Protein AF-A0A433PBH3-F1 (afdb_monomer_lite)

Radius of gyration: 21.82 Å; chains: 1; bounding box: 38×41×67 Å

Structure (mmCIF, N/CA/C/O backbone):
data_AF-A0A433PBH3-F1
#
_entry.id   AF-A0A433PBH3-F1
#
loop_
_atom_site.group_PDB
_atom_site.id
_atom_site.type_symbol
_atom_site.label_atom_id
_atom_site.label_alt_id
_atom_site.label_comp_id
_atom_site.label_asym_id
_atom_site.label_entity_id
_atom_site.label_seq_id
_atom_site.pdbx_PDB_ins_code
_atom_site.Cartn_x
_atom_site.Cartn_y
_atom_site.Cartn_z
_atom_site.occupancy
_atom_site.B_iso_or_equiv
_atom_site.auth_seq_id
_atom_site.auth_comp_id
_atom_site.auth_asym_id
_atom_site.auth_atom_id
_atom_site.pdbx_PDB_model_num
ATOM 1 N N . MET A 1 1 ? -16.687 -29.911 48.069 1.00 40.44 1 MET A N 1
ATOM 2 C CA . MET A 1 1 ? -15.415 -29.883 47.316 1.00 40.44 1 MET A CA 1
ATOM 3 C C . MET A 1 1 ? -15.672 -29.095 46.040 1.00 40.44 1 MET A C 1
ATOM 5 O O . MET A 1 1 ? -16.417 -29.580 45.203 1.00 40.44 1 MET A O 1
ATOM 9 N N . ALA A 1 2 ? -15.204 -27.847 45.949 1.00 44.53 2 ALA A N 1
ATOM 10 C CA . ALA A 1 2 ? -15.463 -26.983 44.795 1.00 44.53 2 ALA A CA 1
ATOM 11 C C . ALA A 1 2 ? -14.356 -27.180 43.749 1.00 44.53 2 ALA A C 1
ATOM 13 O O . ALA A 1 2 ? -13.181 -26.959 44.037 1.00 44.53 2 ALA A O 1
ATOM 14 N N . THR A 1 3 ? -14.726 -27.643 42.557 1.00 55.94 3 THR A N 1
ATOM 15 C CA . THR A 1 3 ? -13.819 -27.831 41.422 1.00 55.94 3 THR A CA 1
ATOM 16 C C . THR A 1 3 ? -13.527 -26.478 40.785 1.00 55.94 3 THR A C 1
ATOM 18 O O . THR A 1 3 ? -14.400 -25.877 40.161 1.00 55.94 3 THR A O 1
ATOM 21 N N . ASN A 1 4 ? -12.307 -25.984 40.975 1.00 58.62 4 ASN A N 1
ATOM 22 C CA . ASN A 1 4 ? -11.834 -24.743 40.380 1.00 58.62 4 ASN A CA 1
ATOM 23 C C . ASN A 1 4 ? -11.513 -25.003 38.898 1.00 58.62 4 ASN A C 1
ATOM 25 O O . ASN A 1 4 ? -10.491 -25.607 38.575 1.00 58.62 4 ASN A O 1
ATOM 29 N N . THR A 1 5 ? -12.425 -24.633 38.000 1.00 57.66 5 THR A N 1
ATOM 30 C CA . THR A 1 5 ? -12.230 -24.773 36.552 1.00 57.66 5 THR A CA 1
ATOM 31 C C . THR A 1 5 ? -11.290 -23.668 36.076 1.00 57.66 5 THR A C 1
ATOM 33 O O . THR A 1 5 ? -11.709 -22.530 35.880 1.00 57.66 5 THR A O 1
ATOM 36 N N . THR A 1 6 ? -10.007 -23.987 35.904 1.00 64.62 6 THR A N 1
ATOM 37 C CA . THR A 1 6 ? -9.019 -23.084 35.301 1.00 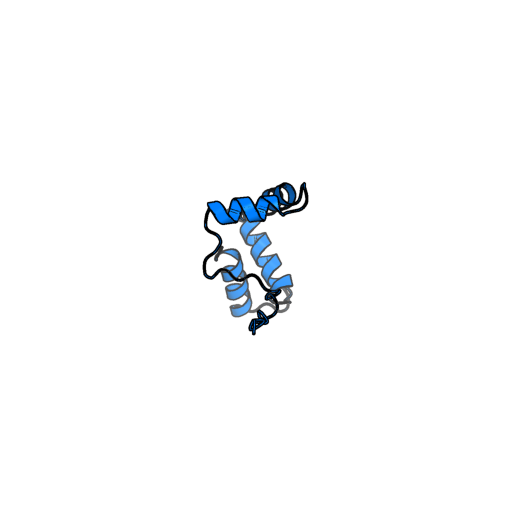64.62 6 THR A CA 1
ATOM 38 C C . THR A 1 6 ? -9.423 -22.796 33.853 1.00 64.62 6 THR A C 1
ATOM 40 O O . THR A 1 6 ? -9.265 -23.649 32.981 1.00 64.62 6 THR A O 1
ATOM 43 N N . GLN A 1 7 ? -9.988 -21.614 33.590 1.00 68.00 7 GLN A N 1
ATOM 44 C CA . GLN A 1 7 ? -10.244 -21.175 32.220 1.00 68.00 7 GLN A CA 1
ATOM 45 C C . GLN A 1 7 ? -8.904 -21.007 31.482 1.00 68.00 7 GLN A C 1
ATOM 47 O O . GLN A 1 7 ? -7.953 -20.478 32.064 1.00 68.00 7 GLN A O 1
ATOM 52 N N . PRO A 1 8 ? -8.797 -21.472 30.224 1.00 71.00 8 PRO A N 1
ATOM 53 C CA . PRO A 1 8 ? -7.598 -21.269 29.424 1.00 71.00 8 PRO A CA 1
ATOM 54 C C . PRO A 1 8 ? -7.344 -19.768 29.212 1.00 71.00 8 PRO A C 1
ATOM 56 O O . PRO A 1 8 ? -8.303 -18.997 29.139 1.00 71.00 8 PRO A O 1
ATOM 59 N N . PRO A 1 9 ? -6.070 -19.347 29.111 1.00 74.50 9 PRO A N 1
ATOM 60 C CA . PRO A 1 9 ? -5.718 -17.941 28.973 1.00 74.50 9 PRO A CA 1
ATOM 61 C C . PRO A 1 9 ? -6.381 -17.334 27.737 1.00 74.50 9 PRO A C 1
ATOM 63 O O . PRO A 1 9 ? -6.483 -17.970 26.681 1.00 74.50 9 PRO A O 1
ATOM 66 N N . GLU A 1 10 ? -6.830 -16.091 27.882 1.00 77.19 10 GLU A N 1
ATOM 67 C CA . GLU A 1 10 ? -7.463 -15.344 26.806 1.00 77.19 10 GLU A CA 1
ATOM 68 C C . GLU A 1 10 ? -6.501 -15.219 25.615 1.00 77.19 10 GLU A C 1
ATOM 70 O O . GLU A 1 10 ? -5.311 -14.932 25.761 1.00 77.19 10 GLU A O 1
ATOM 75 N N . ARG A 1 11 ? -6.999 -15.491 24.405 1.00 75.44 11 ARG A N 1
ATOM 76 C CA . ARG A 1 11 ? -6.170 -15.436 23.198 1.00 75.44 11 ARG A CA 1
ATOM 77 C C . ARG A 1 11 ? -5.888 -13.978 22.852 1.00 75.44 11 ARG A C 1
ATOM 79 O O . ARG A 1 11 ? -6.807 -13.240 22.528 1.00 75.44 11 ARG A O 1
ATOM 86 N N . HIS A 1 12 ? -4.610 -13.607 22.799 1.00 72.56 12 HIS A N 1
ATOM 87 C CA . HIS A 1 12 ? -4.178 -12.264 22.392 1.00 72.56 12 HIS A CA 1
ATOM 88 C C . HIS A 1 12 ? -4.671 -11.848 20.992 1.00 72.56 12 HIS A C 1
ATOM 90 O O . HIS A 1 12 ? -4.870 -10.666 20.730 1.00 72.56 12 HIS A O 1
ATOM 96 N N . HIS A 1 13 ? -4.867 -12.802 20.075 1.00 73.88 13 HIS A N 1
ATOM 97 C CA . HIS A 1 13 ? -5.347 -12.517 18.723 1.00 73.88 13 HIS A CA 1
ATOM 98 C C . HIS A 1 13 ? -6.878 -12.556 18.655 1.00 73.88 13 HIS A C 1
ATOM 100 O O . HIS A 1 13 ? -7.478 -13.635 18.654 1.00 73.88 13 HIS A O 1
ATOM 106 N N . LYS A 1 14 ? -7.501 -11.384 18.503 1.00 74.38 14 LYS A N 1
ATOM 107 C CA . LYS A 1 14 ? -8.912 -11.266 18.113 1.00 74.38 14 LYS A CA 1
ATOM 108 C C . LYS A 1 14 ? -9.043 -11.590 16.616 1.00 74.38 14 LYS A C 1
ATOM 110 O O . LYS A 1 14 ? -8.354 -10.991 15.795 1.00 74.38 14 LYS A O 1
ATOM 115 N N . ARG A 1 15 ? -9.897 -12.551 16.240 1.00 74.44 15 ARG A N 1
ATOM 116 C CA . ARG A 1 15 ? -10.165 -12.908 14.830 1.00 74.44 15 ARG A CA 1
ATOM 117 C C . ARG A 1 15 ? -11.646 -12.716 14.518 1.00 74.44 15 ARG A C 1
ATOM 119 O O . ARG A 1 15 ? -12.489 -13.202 15.266 1.00 74.44 15 ARG A O 1
ATOM 126 N N . SER A 1 16 ? -11.947 -12.088 13.387 1.00 75.44 16 SER A N 1
ATOM 127 C CA . SER A 1 16 ? -13.260 -12.129 12.740 1.00 75.44 16 SER A CA 1
ATOM 128 C C . SER A 1 16 ? -13.094 -12.717 11.334 1.00 75.44 16 SER A C 1
ATOM 130 O O . SER A 1 16 ? -12.075 -12.497 10.684 1.00 75.44 16 SER A O 1
ATOM 132 N N . PHE A 1 17 ? -14.043 -13.546 10.892 1.00 64.25 17 PHE A N 1
ATOM 133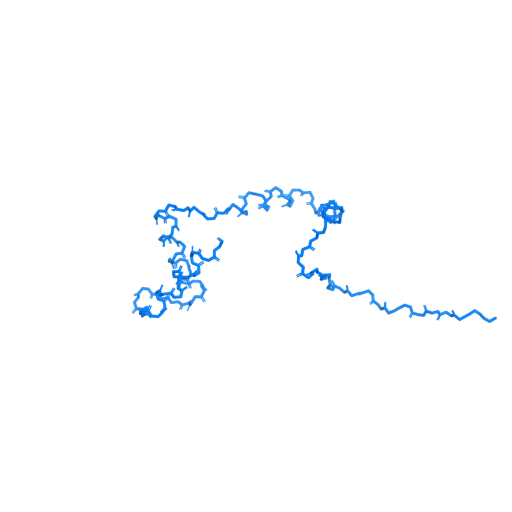 C CA . PHE A 1 17 ? -13.937 -14.265 9.613 1.00 64.25 17 PHE A CA 1
ATOM 134 C C . PHE A 1 17 ? -14.252 -13.358 8.410 1.00 64.25 17 PHE A C 1
ATOM 136 O O . PHE A 1 17 ? -13.603 -13.468 7.378 1.00 64.25 17 PHE A O 1
ATOM 143 N N . THR A 1 18 ? -15.207 -12.434 8.562 1.00 76.31 18 THR A N 1
ATOM 144 C CA . THR A 1 18 ? -15.687 -11.523 7.500 1.00 76.31 18 THR A CA 1
ATOM 145 C C . THR A 1 18 ? -15.887 -10.081 7.988 1.00 76.31 18 THR A C 1
ATOM 147 O O . THR A 1 18 ? -16.581 -9.306 7.339 1.00 76.31 18 THR A O 1
ATOM 150 N N . GLY A 1 19 ? -15.311 -9.712 9.138 1.00 78.44 19 GLY A N 1
ATOM 151 C CA . GLY A 1 19 ? -15.495 -8.398 9.767 1.00 78.44 19 GLY A CA 1
ATOM 152 C C . GLY A 1 19 ? -16.385 -8.412 11.016 1.00 78.44 19 GLY A C 1
ATOM 153 O O . GLY A 1 19 ? -16.815 -9.467 11.488 1.00 78.44 19 GLY A O 1
ATOM 154 N N . PHE A 1 20 ? -16.607 -7.227 11.591 1.00 79.12 20 PHE A N 1
ATOM 155 C CA . PHE A 1 20 ? -17.423 -7.029 12.794 1.00 79.12 20 PHE A CA 1
ATOM 156 C C . PHE A 1 20 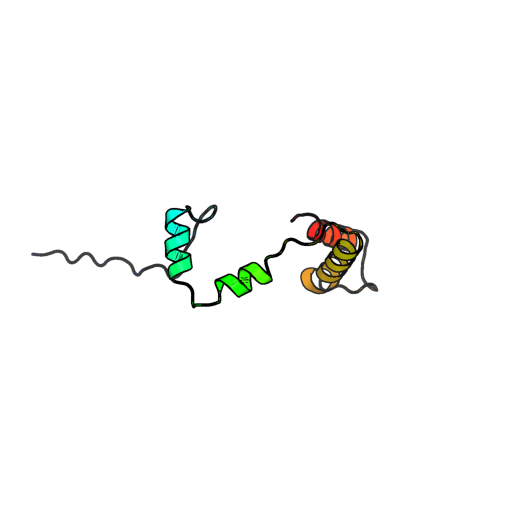? -18.891 -6.767 12.434 1.00 79.12 20 PHE A C 1
ATOM 158 O O . PHE A 1 20 ? -19.183 -6.073 11.464 1.00 79.12 20 PHE A O 1
ATOM 165 N N . ALA A 1 21 ? -19.815 -7.299 13.240 1.00 79.94 21 ALA A N 1
ATOM 166 C CA . ALA A 1 21 ? -21.216 -6.880 13.208 1.00 79.94 21 ALA A CA 1
ATOM 167 C C . ALA A 1 21 ? -21.345 -5.429 13.726 1.00 79.94 21 ALA A C 1
ATOM 169 O O . ALA A 1 21 ? -20.506 -5.030 14.538 1.00 79.94 21 ALA A O 1
ATOM 170 N N . PRO A 1 22 ? -22.378 -4.662 13.324 1.00 76.94 22 PRO A N 1
ATOM 171 C CA . PRO A 1 22 ? -22.503 -3.240 13.667 1.00 76.94 22 PRO A CA 1
ATOM 172 C C . PRO A 1 22 ? -22.411 -2.953 15.173 1.00 76.94 22 PRO A C 1
ATOM 174 O O . PRO A 1 22 ? -21.661 -2.077 15.582 1.00 76.94 22 PRO A O 1
ATOM 177 N N . GLU A 1 23 ? -23.077 -3.761 16.001 1.00 78.44 23 GLU A N 1
ATOM 178 C CA . GLU A 1 23 ? -23.071 -3.619 17.467 1.00 78.44 23 GLU A CA 1
ATOM 179 C C . GLU A 1 23 ? -21.658 -3.773 18.057 1.00 78.44 23 GLU A C 1
ATOM 181 O O . GLU A 1 23 ? -21.191 -2.944 18.830 1.00 78.44 23 GLU A O 1
ATOM 186 N N . LYS A 1 24 ? -20.924 -4.800 17.615 1.00 81.19 24 LYS A N 1
ATOM 187 C CA . LYS A 1 24 ? -19.552 -5.076 18.077 1.00 81.19 24 LYS A CA 1
ATOM 188 C C . LYS A 1 24 ? -18.532 -4.078 17.530 1.00 81.19 24 LYS A C 1
ATOM 190 O O . LYS A 1 24 ? -17.459 -3.915 18.103 1.00 81.19 24 LYS A O 1
ATOM 195 N N . LEU A 1 25 ? -18.833 -3.449 16.395 1.00 80.75 25 LEU A N 1
ATOM 196 C CA . LEU A 1 25 ? -17.972 -2.442 15.787 1.00 80.75 25 LEU A CA 1
ATOM 197 C C . LEU A 1 25 ? -17.957 -1.163 16.630 1.00 80.75 25 LEU A C 1
ATOM 199 O O . LEU A 1 25 ? -16.889 -0.595 16.841 1.00 80.75 25 LEU A O 1
ATOM 203 N N . GLU A 1 26 ? -19.114 -0.730 17.132 1.00 81.25 26 GLU A N 1
ATOM 204 C CA . GLU A 1 26 ? -19.212 0.457 17.990 1.00 81.25 26 GLU A CA 1
ATOM 205 C C . GLU A 1 26 ? -18.461 0.268 19.314 1.00 81.25 26 GLU A C 1
ATOM 207 O O . GLU A 1 26 ? -17.725 1.165 19.733 1.00 81.25 26 GLU A O 1
ATOM 212 N N . GLU A 1 27 ? -18.561 -0.918 19.922 1.00 82.94 27 GLU A N 1
ATOM 213 C CA . GLU A 1 27 ? -17.805 -1.287 21.129 1.00 82.94 27 GLU A CA 1
ATOM 214 C C . GLU A 1 27 ? -16.281 -1.248 20.900 1.00 82.94 27 GLU A C 1
ATOM 216 O O . GLU A 1 27 ? -15.522 -0.720 21.722 1.00 82.94 27 GLU A O 1
ATOM 221 N N . GLU A 1 28 ? -15.811 -1.760 19.759 1.00 82.06 28 GLU A N 1
ATOM 222 C CA . GLU A 1 28 ? -14.380 -1.759 19.434 1.00 82.06 28 GLU A CA 1
ATOM 223 C C . GLU A 1 28 ? -13.884 -0.340 19.105 1.00 82.06 28 GLU A C 1
ATOM 225 O O . GLU A 1 28 ? -12.819 0.058 19.578 1.00 82.06 28 GLU A O 1
ATOM 230 N N . ILE A 1 29 ? -14.670 0.465 18.375 1.00 81.81 29 ILE A N 1
ATOM 231 C CA . ILE A 1 29 ? -14.345 1.875 18.095 1.00 81.81 29 ILE A CA 1
ATOM 232 C C . ILE A 1 29 ? -14.274 2.684 19.396 1.00 81.81 29 ILE A C 1
ATOM 234 O O . ILE A 1 29 ? -13.391 3.531 19.534 1.00 81.81 29 ILE A O 1
ATOM 238 N N . ALA A 1 30 ? -15.156 2.419 20.365 1.00 83.88 30 ALA A N 1
ATOM 239 C CA . ALA A 1 30 ? -15.126 3.075 21.674 1.00 83.88 30 ALA A CA 1
ATOM 240 C C . ALA A 1 30 ? -13.855 2.745 22.479 1.00 83.88 30 ALA A C 1
ATOM 242 O O . ALA A 1 30 ? -13.425 3.546 23.310 1.00 83.88 30 ALA A O 1
ATOM 243 N N . THR A 1 31 ? -13.231 1.594 22.210 1.00 86.69 31 THR A N 1
ATOM 244 C CA . THR A 1 31 ? -11.965 1.176 22.834 1.00 86.69 31 THR A CA 1
ATOM 245 C C . THR A 1 31 ? -10.756 1.916 22.244 1.00 86.69 31 THR A C 1
ATOM 247 O O . THR A 1 31 ? -9.698 1.989 22.874 1.00 86.69 31 THR A O 1
ATOM 250 N N . TRP A 1 32 ? -10.871 2.475 21.035 1.00 84.00 32 TRP A N 1
ATOM 251 C CA . TRP A 1 32 ? -9.741 3.110 20.360 1.00 84.00 32 TRP A CA 1
ATOM 252 C C . TRP A 1 32 ? -9.319 4.426 21.033 1.00 84.00 32 TRP A C 1
ATOM 254 O O 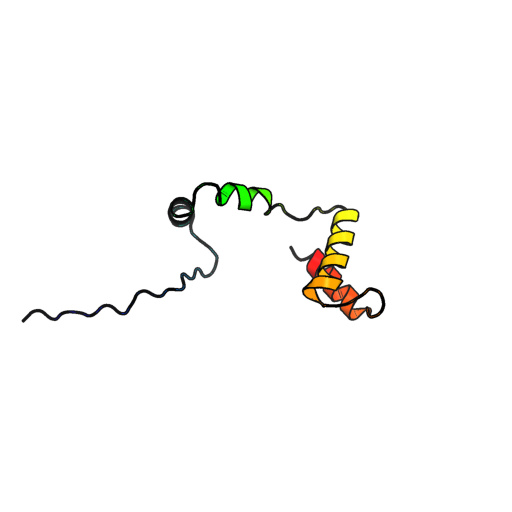. TRP A 1 32 ? -10.161 5.187 21.520 1.00 84.00 32 TRP A O 1
ATOM 264 N N . PRO A 1 33 ? -8.015 4.767 21.016 1.00 89.81 33 PRO A N 1
ATOM 265 C CA . PRO A 1 33 ? -7.553 6.066 21.487 1.00 89.81 33 PRO A CA 1
ATOM 266 C C . PRO A 1 33 ? -8.218 7.214 20.715 1.00 89.81 33 PRO A C 1
ATOM 268 O O . PRO A 1 33 ? -8.397 7.137 19.493 1.00 89.81 33 PRO A O 1
ATOM 271 N N . ARG A 1 34 ? -8.542 8.308 21.419 1.00 84.44 34 ARG A N 1
ATOM 272 C CA . ARG A 1 34 ? -9.170 9.502 20.825 1.00 84.44 34 ARG A CA 1
ATOM 273 C C . ARG A 1 34 ? -8.338 10.028 19.647 1.00 84.44 34 ARG A C 1
ATOM 275 O O . ARG A 1 34 ? -7.118 10.099 19.737 1.00 84.44 34 ARG A O 1
ATOM 282 N N . GLY A 1 35 ? -9.003 10.382 18.545 1.00 82.31 35 GLY A N 1
ATOM 283 C CA . GLY A 1 35 ? -8.369 10.883 17.316 1.00 82.31 35 GLY A CA 1
ATOM 284 C C . GLY A 1 35 ? -7.869 9.800 16.348 1.00 82.31 35 GLY A C 1
ATOM 285 O O . GLY A 1 35 ? -7.655 10.093 15.175 1.00 82.31 35 GLY A O 1
ATOM 286 N N . THR A 1 36 ? -7.759 8.534 16.774 1.00 86.44 36 THR A N 1
ATOM 287 C CA . THR A 1 36 ? -7.340 7.430 15.884 1.00 86.44 36 THR A CA 1
ATOM 288 C C . THR A 1 36 ? -8.304 7.278 14.710 1.00 86.44 36 THR A C 1
ATOM 290 O O . THR A 1 36 ? -7.880 7.186 13.562 1.00 86.44 36 THR A O 1
ATOM 293 N N . ARG A 1 37 ? -9.611 7.334 14.986 1.00 85.56 37 ARG A N 1
ATOM 294 C CA . ARG A 1 37 ? -10.665 7.237 13.971 1.00 85.56 37 ARG A CA 1
ATOM 295 C C . ARG A 1 37 ? -10.523 8.293 12.872 1.00 85.56 37 ARG A C 1
ATOM 297 O O . ARG A 1 37 ? -10.580 7.949 11.701 1.00 85.56 37 ARG A O 1
AT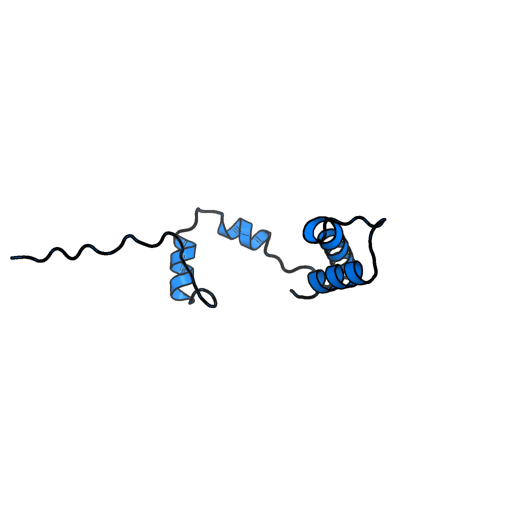OM 304 N N . GLU A 1 38 ? -10.279 9.545 13.247 1.00 87.38 38 GLU A N 1
ATOM 305 C CA . GLU A 1 38 ? -10.149 10.659 12.300 1.00 87.38 38 GLU A CA 1
ATOM 306 C C . GLU A 1 38 ? -8.931 10.491 11.385 1.00 87.38 38 GLU A C 1
ATOM 308 O O . GLU A 1 38 ? -9.000 10.774 10.190 1.00 87.38 38 GLU A O 1
ATOM 313 N N . ILE A 1 39 ? -7.814 9.991 11.929 1.00 89.81 39 ILE A N 1
ATOM 314 C CA . ILE A 1 39 ? -6.612 9.684 11.144 1.00 89.81 39 ILE A CA 1
ATOM 315 C C . ILE A 1 39 ? -6.931 8.607 10.105 1.00 89.81 39 ILE A C 1
ATOM 317 O O . ILE A 1 39 ? -6.608 8.779 8.929 1.00 89.81 39 ILE A O 1
ATOM 321 N N . TRP A 1 40 ? -7.588 7.522 10.519 1.00 87.50 40 TRP A N 1
ATOM 322 C CA . TRP A 1 40 ? -7.968 6.451 9.602 1.00 87.50 40 TRP A CA 1
ATOM 323 C C . TRP A 1 40 ? -8.954 6.935 8.544 1.00 87.50 40 TRP A C 1
ATOM 325 O O . TRP A 1 40 ? -8.693 6.715 7.371 1.00 87.50 40 TRP A O 1
ATOM 335 N N . GLU A 1 41 ? -10.008 7.662 8.914 1.00 86.62 41 GLU A N 1
ATOM 336 C CA . GLU A 1 41 ? -10.971 8.239 7.960 1.00 86.62 41 GLU A CA 1
ATOM 337 C C . GLU A 1 41 ? -10.309 9.216 6.970 1.00 86.62 41 GLU A C 1
ATOM 339 O O . GLU A 1 41 ? -10.710 9.307 5.807 1.00 86.62 41 GLU A O 1
ATOM 344 N N . LYS A 1 42 ? -9.262 9.934 7.394 1.00 88.88 42 LYS A N 1
ATOM 345 C CA . LYS A 1 42 ? -8.521 10.862 6.530 1.00 88.88 42 LYS A CA 1
ATOM 346 C C . LYS A 1 42 ? -7.689 10.146 5.466 1.00 88.88 42 LYS A C 1
ATOM 348 O O . LYS A 1 42 ? -7.633 10.629 4.333 1.00 88.88 42 LYS A O 1
ATOM 353 N N . TYR A 1 43 ? -7.025 9.047 5.825 1.00 87.31 43 TYR A N 1
ATOM 354 C CA . TYR A 1 43 ? -6.084 8.344 4.944 1.00 87.31 43 TYR A CA 1
ATOM 355 C C . TYR A 1 43 ? -6.660 7.083 4.289 1.00 87.31 43 TYR A C 1
ATOM 357 O O . TYR A 1 43 ? -6.058 6.585 3.345 1.00 87.31 43 TYR A O 1
ATOM 365 N N . SER A 1 44 ? -7.830 6.600 4.711 1.00 84.62 44 SER A N 1
ATOM 366 C CA . SER A 1 44 ? -8.521 5.447 4.109 1.00 84.62 44 SER A CA 1
ATOM 367 C C . SER A 1 44 ? -9.279 5.781 2.822 1.00 84.62 44 SER A C 1
ATOM 369 O O . SER A 1 44 ? -10.094 4.982 2.358 1.00 84.62 44 SER A O 1
ATOM 371 N N . ARG A 1 45 ? -9.053 6.968 2.243 1.00 77.88 45 ARG A N 1
ATOM 372 C CA . ARG A 1 45 ? -9.747 7.375 1.022 1.00 77.88 45 ARG A CA 1
ATOM 373 C C . ARG A 1 45 ? -9.447 6.380 -0.103 1.00 77.88 45 ARG A C 1
ATOM 375 O O . ARG A 1 45 ? -8.278 6.045 -0.296 1.00 77.88 45 ARG A O 1
ATOM 382 N N . PRO A 1 46 ? -10.474 5.947 -0.854 1.00 76.50 46 PRO A N 1
ATOM 383 C CA . PRO A 1 46 ? -10.264 5.085 -2.004 1.00 76.50 46 PRO A CA 1
ATOM 384 C C . PRO A 1 46 ? -9.367 5.791 -3.021 1.00 76.50 46 PRO A C 1
ATOM 386 O O . PRO A 1 46 ? -9.425 7.018 -3.169 1.00 76.50 46 PRO A O 1
ATOM 389 N N . GLU A 1 47 ? -8.536 5.014 -3.714 1.00 76.81 47 GLU A N 1
ATOM 390 C CA . GLU A 1 47 ? -7.704 5.543 -4.790 1.00 76.81 47 GLU A CA 1
ATOM 391 C C . GLU A 1 47 ? -8.586 6.193 -5.866 1.00 76.81 47 GLU A C 1
ATOM 393 O O . GLU A 1 47 ? -9.699 5.744 -6.161 1.00 76.81 47 GLU A O 1
ATOM 398 N N . GLY A 1 48 ? -8.101 7.301 -6.428 1.00 80.75 48 GLY A N 1
ATOM 399 C CA . GLY A 1 48 ? -8.782 7.971 -7.529 1.00 80.75 48 GLY A CA 1
ATOM 400 C C . GLY A 1 48 ? -8.886 7.053 -8.748 1.00 80.75 48 GLY A C 1
ATOM 401 O O . GLY A 1 48 ? -8.003 6.236 -9.006 1.00 80.75 48 GLY A O 1
ATOM 402 N N . ARG A 1 49 ? -9.960 7.208 -9.529 1.00 82.81 49 ARG A N 1
ATOM 403 C CA . ARG A 1 49 ? -10.146 6.495 -10.809 1.00 82.81 49 ARG A CA 1
ATOM 404 C C . ARG A 1 49 ? -9.626 7.283 -12.011 1.00 82.81 49 ARG A C 1
ATOM 406 O O . ARG A 1 49 ? -9.870 6.906 -13.153 1.00 82.81 49 ARG A O 1
ATOM 413 N N . ASP A 1 50 ? -8.923 8.376 -11.750 1.00 90.69 50 ASP A N 1
ATOM 414 C CA . ASP A 1 50 ? -8.354 9.228 -12.779 1.00 90.69 50 ASP A CA 1
ATOM 415 C C . ASP A 1 50 ? -7.087 8.587 -13.355 1.00 90.69 50 ASP A C 1
ATOM 417 O O . ASP A 1 50 ? -6.402 7.786 -12.708 1.00 90.69 50 ASP A O 1
ATOM 421 N N . ILE A 1 51 ? -6.747 8.961 -14.588 1.00 91.06 51 ILE A N 1
ATOM 422 C CA . ILE A 1 51 ? -5.571 8.424 -15.286 1.00 91.06 51 ILE A CA 1
ATOM 423 C C . ILE A 1 51 ? -4.297 8.679 -14.467 1.00 91.06 51 ILE A C 1
ATOM 425 O O . ILE A 1 51 ? -3.477 7.778 -14.303 1.00 91.06 51 ILE A O 1
ATOM 429 N N . GLU A 1 52 ? -4.154 9.882 -13.909 1.00 91.69 52 GLU A N 1
ATOM 430 C CA . GLU A 1 52 ? -2.982 10.268 -13.120 1.00 91.69 52 GLU A CA 1
ATOM 431 C C . GLU A 1 52 ? -2.858 9.446 -11.825 1.00 91.69 52 GLU A C 1
ATOM 433 O O . GLU A 1 52 ? -1.767 8.983 -11.483 1.00 91.69 52 GLU A O 1
ATOM 438 N N . SER A 1 53 ? -3.970 9.189 -11.125 1.00 90.00 53 SER A N 1
ATOM 439 C CA . SER A 1 53 ? -3.962 8.347 -9.921 1.00 90.00 53 SER A CA 1
ATOM 440 C C . SER A 1 53 ? -3.577 6.904 -10.231 1.00 90.00 53 SER A C 1
ATOM 442 O O . SER A 1 53 ? -2.773 6.324 -9.501 1.00 90.00 53 SER A O 1
ATOM 444 N N . ILE A 1 54 ? -4.071 6.352 -11.341 1.00 90.31 54 ILE A N 1
ATOM 445 C CA . ILE A 1 54 ? -3.733 4.989 -11.766 1.00 90.31 54 ILE A CA 1
ATOM 446 C C . ILE A 1 54 ? -2.246 4.903 -12.128 1.00 90.31 54 ILE A C 1
ATOM 448 O O . ILE A 1 54 ? -1.552 4.000 -11.666 1.00 90.31 54 ILE A O 1
ATOM 452 N N . GLN A 1 55 ? -1.720 5.869 -12.887 1.00 92.50 55 GLN A N 1
ATOM 453 C CA . GLN A 1 55 ? -0.291 5.929 -13.220 1.00 92.50 55 GLN A CA 1
ATOM 454 C C . GLN A 1 55 ? 0.585 5.977 -11.962 1.00 92.50 55 GLN A C 1
ATOM 456 O O . GLN A 1 55 ? 1.580 5.255 -11.866 1.00 92.50 55 GLN A O 1
ATOM 461 N N . LYS A 1 56 ? 0.194 6.784 -10.969 1.00 92.50 56 LYS A N 1
ATOM 462 C CA . LYS A 1 56 ? 0.899 6.871 -9.687 1.00 92.50 56 LYS A CA 1
ATOM 463 C C . LYS A 1 56 ? 0.860 5.550 -8.913 1.00 92.50 56 LYS A C 1
ATOM 465 O O . LYS A 1 56 ? 1.894 5.137 -8.386 1.00 92.50 56 LYS A O 1
ATOM 470 N N . SER A 1 57 ? -0.296 4.889 -8.865 1.00 92.06 57 SER A N 1
ATOM 471 C CA . SER A 1 57 ? -0.471 3.586 -8.208 1.00 92.06 57 SER A CA 1
ATOM 472 C C . SER A 1 57 ? 0.400 2.506 -8.868 1.00 92.06 57 SER A C 1
ATOM 474 O O . SER A 1 57 ? 1.101 1.764 -8.177 1.00 92.06 57 SER A O 1
ATOM 476 N N . ILE A 1 58 ? 0.483 2.492 -10.204 1.00 92.00 58 ILE A N 1
ATOM 477 C CA . ILE A 1 58 ? 1.322 1.537 -10.949 1.00 92.00 58 ILE A CA 1
ATOM 478 C C . ILE A 1 58 ? 2.800 1.721 -10.595 1.00 92.00 58 ILE A C 1
ATOM 480 O O . ILE A 1 58 ? 3.504 0.746 -10.312 1.00 92.00 58 ILE A O 1
ATOM 484 N N . VAL A 1 59 ? 3.284 2.968 -10.583 1.00 93.06 59 VAL A N 1
ATOM 485 C CA . VAL A 1 59 ? 4.672 3.269 -10.200 1.00 93.06 59 VAL A CA 1
ATOM 486 C C . VAL A 1 59 ? 4.927 2.844 -8.753 1.00 93.06 59 VAL A C 1
ATOM 488 O O . VAL A 1 59 ? 5.937 2.193 -8.488 1.00 93.06 59 VAL A O 1
ATOM 491 N N . HIS A 1 60 ? 3.992 3.130 -7.841 1.00 92.81 60 HIS A N 1
ATOM 492 C CA . HIS A 1 60 ? 4.095 2.728 -6.441 1.00 92.81 60 HIS A CA 1
ATOM 493 C C . HIS A 1 60 ? 4.224 1.207 -6.284 1.00 92.81 60 HIS A C 1
ATOM 495 O O . HIS A 1 60 ? 5.182 0.738 -5.666 1.00 92.81 60 HIS A O 1
ATOM 501 N N . HIS A 1 61 ? 3.333 0.420 -6.891 1.00 92.75 61 HIS A N 1
ATOM 502 C CA . HIS A 1 61 ? 3.386 -1.042 -6.800 1.00 92.75 61 HIS A CA 1
ATOM 503 C C . HIS A 1 61 ? 4.617 -1.639 -7.481 1.00 92.75 61 HIS A C 1
ATOM 505 O O . HIS A 1 61 ? 5.191 -2.608 -6.979 1.00 92.75 61 HIS A O 1
ATOM 511 N N . THR A 1 62 ? 5.090 -1.026 -8.564 1.00 93.25 62 THR A N 1
ATOM 512 C CA . THR A 1 62 ? 6.346 -1.429 -9.207 1.00 93.25 62 THR A CA 1
ATOM 513 C C . THR A 1 62 ? 7.524 -1.289 -8.242 1.00 93.25 62 THR A C 1
ATOM 515 O O . THR A 1 62 ? 8.303 -2.229 -8.071 1.00 93.25 62 THR A O 1
ATOM 518 N N . THR A 1 63 ? 7.643 -0.144 -7.568 1.00 93.00 63 THR A N 1
ATOM 519 C CA . THR A 1 63 ? 8.787 0.130 -6.689 1.00 93.00 63 THR A CA 1
ATOM 520 C C . THR A 1 63 ? 8.672 -0.523 -5.319 1.00 93.00 63 THR A C 1
ATOM 522 O O . THR A 1 63 ? 9.670 -0.986 -4.776 1.00 93.00 63 THR A O 1
ATOM 525 N N . THR A 1 64 ? 7.472 -0.558 -4.742 1.00 92.81 64 THR A N 1
ATOM 526 C CA . THR A 1 64 ? 7.258 -0.936 -3.339 1.00 92.81 64 THR A CA 1
ATOM 527 C C . THR A 1 64 ? 6.840 -2.392 -3.205 1.00 92.81 64 THR A C 1
ATOM 529 O O . THR A 1 64 ? 7.395 -3.103 -2.374 1.00 92.81 64 THR A O 1
ATOM 532 N N . THR A 1 65 ? 5.896 -2.859 -4.025 1.00 92.44 65 THR A N 1
ATOM 533 C CA . THR A 1 65 ? 5.399 -4.242 -3.947 1.00 92.44 65 THR A CA 1
ATOM 534 C C . THR A 1 65 ? 6.326 -5.210 -4.672 1.00 92.44 65 THR A C 1
ATOM 536 O O . THR A 1 65 ? 6.662 -6.259 -4.131 1.00 92.44 65 THR A O 1
ATOM 539 N N . LEU A 1 66 ? 6.765 -4.857 -5.884 1.00 90.62 66 LEU A N 1
ATOM 540 C CA . LEU A 1 66 ? 7.604 -5.728 -6.715 1.00 90.62 66 LEU A CA 1
ATOM 541 C C . LEU A 1 66 ? 9.109 -5.492 -6.524 1.00 90.62 66 LEU A C 1
ATOM 543 O O . LEU A 1 66 ? 9.901 -6.283 -7.032 1.00 90.62 66 LEU A O 1
ATOM 547 N N . ALA A 1 67 ? 9.507 -4.431 -5.809 1.00 92.56 67 ALA A N 1
ATOM 548 C CA . ALA A 1 67 ? 10.905 -4.026 -5.623 1.00 92.56 67 ALA A CA 1
ATOM 549 C C . ALA A 1 67 ? 11.673 -3.870 -6.953 1.00 92.56 67 ALA A C 1
ATOM 551 O O . ALA A 1 67 ? 12.839 -4.253 -7.080 1.00 92.56 67 ALA A O 1
ATOM 552 N N . ARG A 1 68 ? 11.000 -3.317 -7.970 1.00 89.94 68 ARG A N 1
ATOM 553 C CA . ARG A 1 68 ? 11.533 -3.118 -9.322 1.00 89.94 68 ARG A CA 1
ATOM 554 C C . ARG A 1 68 ? 11.730 -1.647 -9.654 1.00 89.94 68 ARG A C 1
ATOM 556 O O . ARG A 1 68 ? 11.221 -0.743 -8.999 1.00 89.94 68 ARG A O 1
ATOM 563 N N . THR A 1 69 ? 12.502 -1.424 -10.706 1.00 89.19 69 THR A N 1
ATOM 564 C CA . THR A 1 69 ? 12.809 -0.113 -11.274 1.00 89.19 69 THR A CA 1
ATOM 565 C C . THR A 1 69 ? 12.338 -0.079 -12.729 1.00 89.19 69 THR A C 1
ATOM 567 O O . THR A 1 69 ? 12.211 -1.134 -13.354 1.00 89.19 69 THR A O 1
ATOM 570 N N . PRO A 1 70 ? 12.122 1.105 -13.324 1.00 87.19 70 PRO A N 1
ATOM 571 C CA . PRO A 1 70 ? 11.740 1.196 -14.736 1.00 87.19 70 PRO A CA 1
ATOM 572 C C . PRO A 1 70 ? 12.755 0.534 -15.685 1.00 87.19 70 PRO A C 1
ATOM 574 O O . PRO A 1 70 ? 12.391 0.131 -16.783 1.00 87.19 70 PRO A O 1
ATOM 577 N N . TYR A 1 71 ? 14.012 0.379 -15.260 1.00 89.06 71 TYR A N 1
ATOM 578 C CA . TYR A 1 71 ? 15.087 -0.208 -16.061 1.00 89.06 71 TYR A CA 1
ATOM 579 C C . TYR A 1 71 ? 15.124 -1.745 -16.034 1.00 89.06 71 TYR A C 1
ATOM 581 O O . TYR A 1 71 ? 15.831 -2.342 -16.841 1.00 89.06 71 TYR A O 1
ATOM 589 N N . ASN A 1 72 ? 14.396 -2.397 -15.118 1.00 88.12 72 ASN A N 1
ATOM 590 C CA . ASN A 1 72 ? 14.366 -3.860 -14.976 1.00 88.12 72 ASN A CA 1
ATOM 591 C C . ASN A 1 72 ? 12.941 -4.447 -15.037 1.00 88.12 72 ASN A C 1
ATOM 593 O O . ASN A 1 72 ? 12.688 -5.555 -14.549 1.00 88.12 72 ASN A O 1
ATOM 597 N N . MET A 1 73 ? 12.004 -3.692 -15.614 1.00 86.00 73 MET A N 1
ATOM 598 C CA . MET A 1 73 ? 10.602 -4.078 -15.706 1.00 86.00 73 MET A CA 1
ATOM 599 C C . MET A 1 73 ? 10.315 -4.827 -17.009 1.00 86.00 73 MET A C 1
ATOM 601 O O . MET A 1 73 ? 10.613 -4.349 -18.101 1.00 86.00 73 MET A O 1
ATOM 605 N N . ASP A 1 74 ? 9.718 -6.006 -16.876 1.00 91.62 74 ASP A N 1
ATOM 606 C CA . ASP A 1 74 ? 9.241 -6.855 -17.962 1.00 91.62 74 ASP A CA 1
ATOM 607 C C . ASP A 1 74 ? 7.710 -6.792 -18.083 1.00 91.62 74 ASP A C 1
ATOM 609 O O . ASP A 1 74 ? 7.014 -6.311 -17.186 1.00 91.62 74 ASP A O 1
ATOM 613 N N . ASN A 1 75 ? 7.163 -7.313 -19.186 1.00 91.94 75 ASN A N 1
ATOM 614 C CA . ASN A 1 75 ? 5.717 -7.286 -19.443 1.00 91.94 75 ASN A CA 1
ATOM 615 C C . ASN A 1 75 ? 4.905 -7.981 -18.338 1.00 91.94 75 ASN A C 1
ATOM 617 O O . ASN A 1 75 ? 3.798 -7.546 -18.021 1.00 91.94 75 ASN A O 1
ATOM 621 N N . PHE A 1 76 ? 5.452 -9.038 -17.731 1.00 92.06 76 PHE A N 1
ATOM 622 C CA . PHE A 1 76 ? 4.795 -9.721 -16.621 1.00 92.06 76 PHE A CA 1
ATOM 623 C C . PHE A 1 76 ? 4.776 -8.855 -15.354 1.00 92.06 76 PHE A C 1
ATOM 625 O O . PHE A 1 76 ? 3.723 -8.714 -14.734 1.00 92.06 76 PHE A O 1
ATOM 632 N N . GLY A 1 77 ? 5.890 -8.19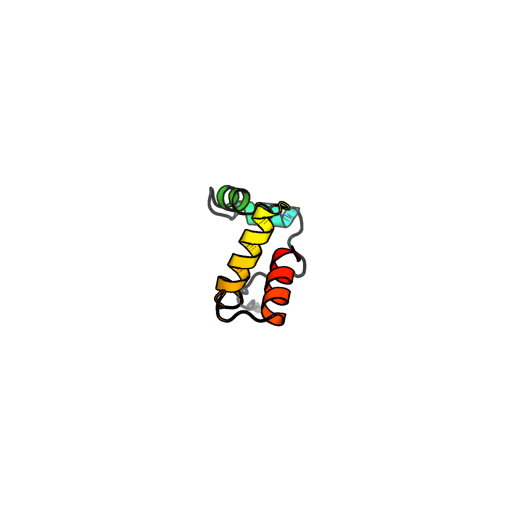6 -15.016 1.00 87.88 77 GLY A N 1
ATOM 633 C CA . GLY A 1 77 ? 5.936 -7.227 -13.919 1.00 87.88 77 GLY A CA 1
ATOM 634 C C . GLY A 1 77 ? 4.979 -6.046 -14.120 1.00 87.88 77 GLY A C 1
ATOM 635 O O . GLY A 1 77 ? 4.285 -5.651 -13.185 1.00 87.88 77 GLY A O 1
ATOM 636 N N . ALA A 1 78 ? 4.866 -5.532 -15.348 1.00 90.50 78 ALA A N 1
ATOM 637 C CA . ALA A 1 78 ? 3.923 -4.461 -15.679 1.00 90.50 78 ALA A CA 1
ATOM 638 C C . ALA A 1 78 ? 2.452 -4.897 -15.520 1.00 90.50 78 ALA A C 1
ATOM 640 O O . ALA A 1 78 ? 1.626 -4.137 -15.004 1.00 90.50 78 ALA A O 1
ATOM 641 N N . TYR A 1 79 ? 2.124 -6.133 -15.910 1.00 93.12 79 TYR A N 1
ATOM 642 C CA . TYR A 1 79 ? 0.797 -6.710 -15.684 1.00 93.12 79 TYR A CA 1
ATOM 643 C C . TYR A 1 79 ? 0.483 -6.834 -14.190 1.00 93.12 79 TYR A C 1
ATOM 645 O O . TYR A 1 79 ? -0.578 -6.395 -13.750 1.00 93.12 79 TYR A O 1
ATOM 653 N N . GLN A 1 80 ? 1.420 -7.368 -13.402 1.00 92.44 80 GLN A N 1
ATOM 654 C CA . GLN A 1 80 ? 1.259 -7.493 -11.951 1.00 92.44 80 GLN A CA 1
ATOM 655 C C . GLN A 1 80 ? 1.041 -6.131 -11.280 1.00 92.44 80 GLN A C 1
ATOM 657 O O . GLN A 1 80 ? 0.120 -5.988 -10.479 1.00 92.44 80 GLN A O 1
ATOM 662 N N . ALA A 1 81 ? 1.834 -5.117 -11.641 1.00 91.50 81 ALA A N 1
ATOM 663 C CA . ALA A 1 81 ? 1.674 -3.765 -11.107 1.00 91.50 81 ALA A CA 1
ATOM 664 C C . ALA A 1 81 ? 0.298 -3.169 -11.453 1.00 91.50 81 ALA A C 1
ATOM 666 O O . ALA A 1 81 ? -0.361 -2.593 -10.593 1.00 91.50 81 ALA A O 1
ATOM 667 N N . THR A 1 82 ? -0.171 -3.374 -12.686 1.00 91.38 82 THR A N 1
ATOM 668 C CA . THR A 1 82 ? -1.483 -2.885 -13.139 1.00 91.38 82 THR A CA 1
ATOM 669 C C . THR A 1 82 ? -2.639 -3.605 -12.441 1.00 91.38 82 THR A C 1
ATOM 671 O O . THR A 1 82 ? -3.631 -2.976 -12.069 1.00 91.38 82 THR A O 1
ATOM 674 N N . ALA A 1 83 ? -2.515 -4.917 -12.226 1.00 91.25 83 ALA A N 1
ATOM 675 C CA . ALA A 1 83 ? -3.500 -5.695 -11.482 1.00 91.25 83 ALA A CA 1
ATOM 676 C C . ALA A 1 83 ? -3.632 -5.185 -10.039 1.00 91.25 83 ALA A C 1
ATOM 678 O O . ALA A 1 83 ? -4.747 -4.995 -9.562 1.00 91.25 83 ALA A O 1
ATOM 679 N N . HIS A 1 84 ? -2.514 -4.877 -9.374 1.00 88.25 84 HIS A N 1
ATOM 680 C CA . HIS A 1 84 ? -2.542 -4.294 -8.031 1.00 88.25 84 HIS A CA 1
ATOM 681 C C . HIS A 1 84 ? -3.198 -2.909 -7.990 1.00 88.25 84 HIS A C 1
ATOM 683 O O . HIS A 1 84 ? -3.972 -2.648 -7.078 1.00 88.25 84 HIS A O 1
ATOM 689 N N . SER A 1 85 ? -2.973 -2.068 -9.002 1.00 85.81 85 SER A N 1
ATOM 690 C CA . SER A 1 85 ? -3.584 -0.733 -9.074 1.00 85.81 85 SER A CA 1
ATOM 691 C C . SER A 1 85 ? -5.081 -0.718 -9.387 1.00 85.81 85 SER A C 1
ATOM 693 O O . SER A 1 85 ? -5.728 0.306 -9.205 1.00 85.81 85 SER A O 1
ATOM 695 N N . THR A 1 86 ? -5.638 -1.809 -9.919 1.00 81.00 86 THR A N 1
ATOM 696 C CA . THR A 1 86 ? -7.045 -1.858 -10.364 1.00 81.00 86 THR A CA 1
ATOM 697 C C . THR A 1 86 ? -7.924 -2.782 -9.525 1.00 81.00 86 THR A C 1
ATOM 699 O O . THR A 1 86 ? -9.143 -2.626 -9.539 1.00 81.00 86 THR A O 1
ATOM 702 N N . TYR A 1 87 ? -7.334 -3.722 -8.780 1.00 71.19 87 TYR A N 1
ATOM 703 C CA . TYR A 1 87 ? -8.046 -4.697 -7.948 1.00 71.19 87 TYR A CA 1
ATOM 704 C C . TYR A 1 87 ? -8.286 -4.176 -6.515 1.00 71.19 87 TYR A C 1
ATOM 706 O O . TYR A 1 87 ? -7.845 -4.780 -5.537 1.00 71.19 87 TYR A O 1
ATOM 714 N N . GLY A 1 88 ? -8.964 -3.032 -6.396 1.00 56.38 88 GLY A N 1
ATOM 715 C CA . GLY A 1 88 ? -9.345 -2.401 -5.123 1.00 56.38 88 GLY A CA 1
ATOM 716 C C . GLY A 1 88 ? -10.837 -2.129 -5.027 1.00 56.38 88 GLY A C 1
ATOM 717 O O . GLY A 1 88 ? -11.396 -1.573 -6.001 1.00 56.38 88 GLY A O 1
#

Secondary structure (DSSP, 8-state):
------PPPPPS----SS---HHHHHHHHHHSPTTHHHHHHHH-PPPP-SHHHHHHHHHHIIIIIS---GGG--HHHHHHHHHHHH--

Sequence (88 aa):
MATNTTQPPERHHKRSFTGFAPEKLEEEIATWPRGTREIWEKYSRPEGRDIESIQKSIVHHTTTTLARTPYNMDNFGAYQATAHSTYG

Foldseek 3Di:
DDDDPPDDDDDPDDDDPPDDDPVVVVVVVVVDDPPPVVVCVVPVDDQDPDPVSLVVQLCCCQCPVVVHDPVPDDPVSSVVSNCRSPVD

pLDDT: mean 82.43, std 10.99, range [40.44, 93.25]